Protein AF-A0A946V5E6-F1 (afdb_monomer)

Nearest PDB structures (foldseek):
  1tf1-assembly2_B  TM=9.210E-01  e=5.468E-03  Escherichia coli
  3mq0-assembly1_A  TM=9.343E-01  e=8.899E-03  Agrobacterium tumefaciens
  2o99-assembly1_A  TM=9.044E-01  e=1.552E-02  Escherichia coli
  5w1e-assembly1_A  TM=7.789E-01  e=5.431E-02  Streptomyces coelicolor A3(2)
  9bkv-assembly1_B  TM=4.691E-01  e=3.553E-01  Escherichia coli

Structure (mmCIF, N/CA/C/O backbone):
data_AF-A0A946V5E6-F1
#
_entry.id   AF-A0A946V5E6-F1
#
loop_
_atom_site.group_PDB
_atom_site.id
_atom_site.type_symbol
_atom_site.label_atom_id
_atom_site.label_alt_id
_atom_site.label_comp_id
_atom_site.label_asym_id
_atom_site.label_entity_id
_atom_site.label_seq_id
_atom_site.pdbx_PDB_ins_code
_atom_site.Cartn_x
_atom_site.Cartn_y
_atom_site.Cartn_z
_atom_site.occupancy
_atom_site.B_iso_or_equiv
_atom_site.auth_seq_id
_atom_site.auth_comp_id
_atom_site.auth_asym_id
_atom_site.auth_atom_id
_atom_site.pdbx_PDB_model_num
ATOM 1 N N . ASP A 1 1 ? 8.306 -12.066 -2.999 1.00 45.16 1 ASP A N 1
ATOM 2 C CA . ASP A 1 1 ? 8.413 -12.076 -4.460 1.00 45.16 1 ASP A CA 1
ATOM 3 C C . ASP A 1 1 ? 7.065 -11.723 -5.042 1.00 45.16 1 ASP A C 1
ATOM 5 O O . ASP A 1 1 ? 6.054 -12.118 -4.467 1.00 45.16 1 ASP A O 1
ATOM 9 N N . GLU A 1 2 ? 7.060 -10.876 -6.063 1.00 53.41 2 GLU A N 1
ATOM 10 C CA . GLU A 1 2 ? 5.853 -10.415 -6.754 1.00 53.41 2 GLU A CA 1
ATOM 11 C C . GLU A 1 2 ? 5.170 -11.591 -7.457 1.00 53.41 2 GLU A C 1
ATOM 13 O O . GLU A 1 2 ? 5.830 -12.530 -7.888 1.00 53.41 2 GLU A O 1
ATOM 18 N N . LEU A 1 3 ? 3.840 -11.547 -7.561 1.00 62.78 3 LEU A N 1
ATOM 19 C CA . LEU A 1 3 ? 3.040 -12.607 -8.191 1.00 62.78 3 LEU A CA 1
ATOM 20 C C . LEU A 1 3 ? 3.289 -12.737 -9.706 1.00 62.78 3 LEU A C 1
ATOM 22 O O . LEU A 1 3 ? 2.862 -13.723 -10.301 1.00 62.78 3 LEU A O 1
ATOM 26 N N . GLU A 1 4 ? 3.953 -11.756 -10.323 1.00 69.56 4 GLU A N 1
ATOM 27 C CA . GLU A 1 4 ? 4.166 -11.677 -11.765 1.00 69.56 4 GLU A CA 1
ATOM 28 C C . GLU A 1 4 ? 5.519 -11.011 -12.070 1.00 69.56 4 GLU A C 1
ATOM 30 O O . GLU A 1 4 ? 5.832 -9.934 -11.553 1.00 69.56 4 GLU A O 1
ATOM 35 N N . ASP A 1 5 ? 6.335 -11.653 -1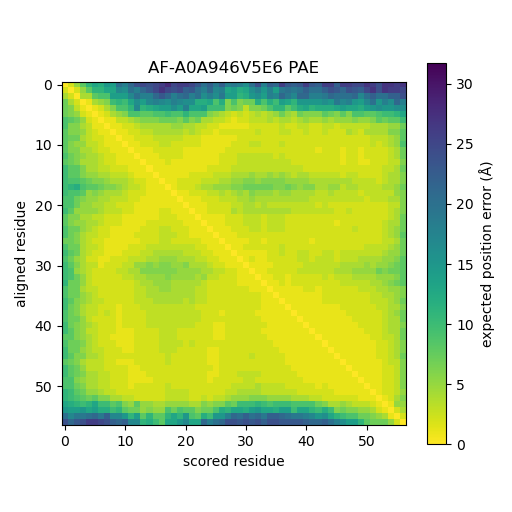2.909 1.00 77.00 5 ASP A N 1
ATOM 36 C CA . ASP A 1 5 ? 7.643 -11.129 -13.304 1.00 77.00 5 ASP A CA 1
ATOM 37 C C . ASP A 1 5 ? 7.501 -9.785 -14.030 1.00 77.00 5 ASP A C 1
ATOM 39 O O . ASP A 1 5 ? 6.702 -9.614 -14.950 1.00 77.00 5 ASP A O 1
ATOM 43 N N . GLY A 1 6 ? 8.309 -8.804 -13.625 1.00 85.19 6 GLY A N 1
ATOM 44 C CA . GLY A 1 6 ? 8.234 -7.445 -14.170 1.00 85.19 6 GLY A CA 1
ATOM 45 C C . GLY A 1 6 ? 7.107 -6.589 -13.583 1.00 85.19 6 GLY A C 1
ATOM 46 O O . GLY A 1 6 ? 6.932 -5.444 -14.018 1.00 85.19 6 GLY A O 1
ATOM 47 N N . PHE A 1 7 ? 6.397 -7.091 -12.573 1.00 87.38 7 PHE A N 1
ATOM 48 C CA . PHE A 1 7 ? 5.510 -6.313 -11.722 1.00 87.38 7 PHE A CA 1
ATOM 49 C C . PHE A 1 7 ? 6.185 -6.019 -10.376 1.00 87.38 7 PHE A C 1
ATOM 51 O O . PHE A 1 7 ? 7.018 -6.787 -9.899 1.00 87.38 7 PHE A O 1
ATOM 58 N N . ALA A 1 8 ? 5.899 -4.843 -9.826 1.00 91.38 8 ALA A N 1
ATOM 59 C CA . ALA A 1 8 ? 6.388 -4.382 -8.538 1.00 91.38 8 ALA A CA 1
ATOM 60 C C . ALA A 1 8 ? 5.261 -3.675 -7.773 1.00 91.38 8 ALA A C 1
ATOM 62 O O . ALA A 1 8 ? 4.419 -2.996 -8.365 1.00 91.38 8 ALA A O 1
ATOM 63 N N . GLY A 1 9 ? 5.297 -3.734 -6.449 1.00 92.12 9 GLY A N 1
ATOM 64 C CA . GLY A 1 9 ? 4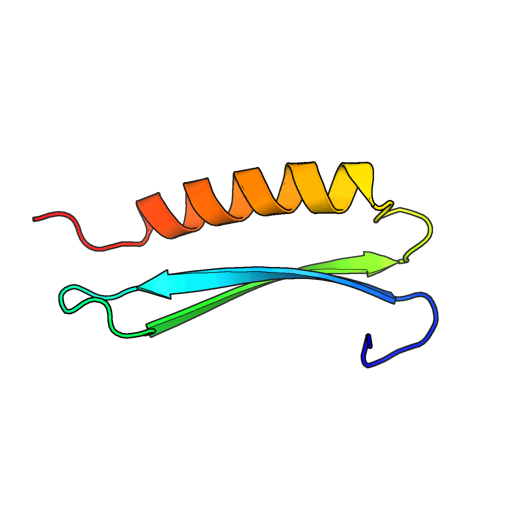.294 -3.161 -5.577 1.00 92.12 9 GLY A CA 1
ATOM 65 C C . GLY A 1 9 ? 4.865 -2.705 -4.244 1.00 92.12 9 GLY A C 1
ATOM 66 O O . GLY A 1 9 ? 5.925 -3.128 -3.784 1.00 92.12 9 GLY A O 1
ATOM 67 N N . VAL A 1 10 ? 4.150 -1.780 -3.619 1.00 95.44 10 VAL A N 1
ATOM 68 C CA . VAL A 1 10 ? 4.367 -1.377 -2.232 1.00 95.44 10 VAL A CA 1
ATOM 69 C C . VAL A 1 10 ? 3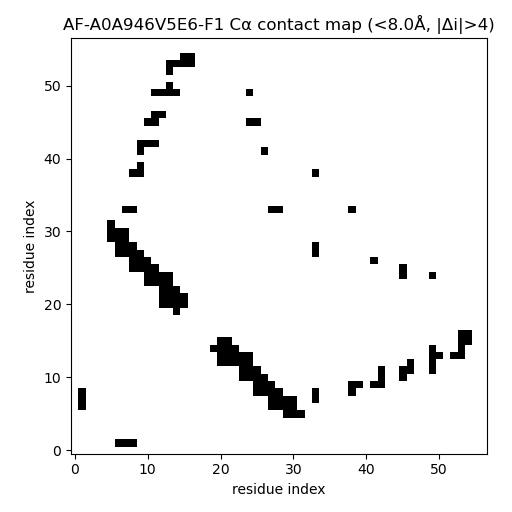.016 -1.310 -1.543 1.00 95.44 10 VAL A C 1
ATOM 71 O O . VAL A 1 10 ? 2.041 -0.834 -2.128 1.00 95.44 10 VAL A O 1
ATOM 74 N N . GLY A 1 11 ? 2.949 -1.816 -0.316 1.00 95.38 11 GLY A N 1
ATOM 75 C CA . GLY A 1 11 ? 1.711 -1.909 0.440 1.00 95.38 11 GLY A CA 1
ATOM 76 C C . GLY A 1 11 ? 1.856 -1.441 1.877 1.00 95.38 11 GLY A C 1
ATOM 77 O O . GLY A 1 11 ? 2.953 -1.390 2.431 1.00 95.38 11 GLY A O 1
ATOM 78 N N . THR A 1 12 ? 0.723 -1.101 2.474 1.00 96.44 12 THR A N 1
ATOM 79 C CA . THR A 1 12 ? 0.582 -0.785 3.893 1.00 96.44 12 THR A CA 1
ATOM 80 C C . THR A 1 12 ? -0.741 -1.335 4.419 1.00 96.44 12 THR A C 1
ATOM 82 O O . THR A 1 12 ? -1.610 -1.753 3.649 1.00 96.44 12 THR A O 1
ATOM 85 N N . VAL A 1 13 ? -0.904 -1.320 5.737 1.00 96.38 13 VAL A N 1
ATOM 86 C CA . VAL A 1 13 ? -2.135 -1.733 6.412 1.00 96.38 13 VAL A CA 1
ATOM 87 C C . VAL A 1 13 ? -2.841 -0.530 7.019 1.00 96.38 13 VAL A C 1
ATOM 89 O O . VAL A 1 13 ? -2.207 0.369 7.572 1.00 96.38 13 VAL A O 1
ATOM 92 N N . VAL A 1 14 ? -4.168 -0.540 6.961 1.00 95.12 14 VAL A N 1
ATOM 93 C CA . VAL A 1 14 ? -5.011 0.368 7.737 1.00 95.12 14 VAL A CA 1
ATOM 94 C C . VAL A 1 14 ? -5.379 -0.347 9.026 1.00 95.12 14 VAL A C 1
ATOM 96 O O . VAL A 1 14 ? -5.791 -1.512 9.007 1.00 95.12 14 VAL A O 1
ATOM 99 N N . ARG A 1 15 ? -5.207 0.348 10.149 1.00 93.94 15 ARG A N 1
ATOM 100 C CA . ARG A 1 15 ? -5.520 -0.184 11.473 1.00 93.94 15 ARG A CA 1
ATOM 101 C C . ARG A 1 15 ? -6.805 0.431 12.012 1.00 93.94 15 ARG A C 1
ATOM 103 O O . ARG A 1 15 ? -7.053 1.618 11.819 1.00 93.94 15 ARG A O 1
ATOM 110 N N . GLY A 1 16 ? -7.619 -0.393 12.654 1.00 91.75 16 GLY A N 1
ATOM 111 C CA . GLY A 1 16 ? -8.789 0.041 13.400 1.00 91.75 16 GLY A CA 1
ATOM 112 C C . GLY A 1 16 ? -8.412 0.543 14.793 1.00 91.75 16 GLY A C 1
ATOM 113 O O . GLY A 1 16 ? -7.236 0.711 15.128 1.00 91.75 16 GLY A O 1
ATOM 114 N N . ARG A 1 17 ? -9.427 0.819 15.614 1.00 90.38 17 ARG A N 1
ATOM 115 C CA . ARG A 1 17 ? -9.257 1.519 16.899 1.00 90.38 17 ARG A CA 1
ATOM 116 C C . ARG A 1 17 ? -8.465 0.722 17.933 1.00 90.38 17 ARG A C 1
ATOM 118 O O . ARG A 1 17 ? -7.790 1.325 18.761 1.00 90.38 17 ARG A O 1
ATOM 125 N N . ALA A 1 18 ? -8.535 -0.604 17.896 1.00 91.12 18 ALA A N 1
ATOM 126 C CA . ALA A 1 18 ? -7.780 -1.478 18.788 1.00 91.12 18 ALA A CA 1
ATOM 127 C C . ALA A 1 18 ? -6.416 -1.881 18.190 1.00 91.12 18 ALA A C 1
ATOM 129 O O . ALA A 1 18 ? -5.737 -2.759 18.721 1.00 91.12 18 ALA A O 1
ATOM 130 N N . GLY A 1 19 ? -5.996 -1.247 17.087 1.00 91.06 19 GLY A N 1
ATOM 131 C CA . GLY A 1 19 ? -4.761 -1.570 16.374 1.00 91.06 19 GLY A CA 1
ATOM 132 C C . GLY A 1 19 ? -4.869 -2.805 15.474 1.00 91.06 19 GLY A C 1
ATOM 133 O O . GLY A 1 19 ? -3.876 -3.190 14.847 1.00 91.06 19 GLY A O 1
ATOM 134 N N . GLU A 1 20 ? -6.050 -3.410 15.375 1.00 94.75 20 GLU 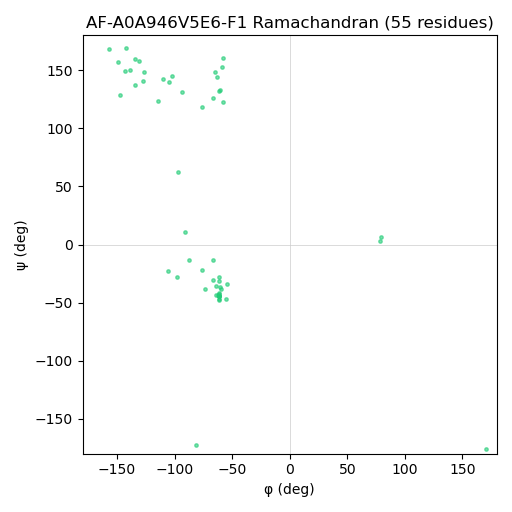A N 1
ATOM 135 C CA . GLU A 1 20 ? -6.358 -4.518 14.483 1.00 94.75 20 GLU A CA 1
ATOM 136 C C . GLU A 1 20 ? -6.221 -4.095 13.019 1.00 94.75 20 GLU A C 1
ATOM 138 O O . GLU A 1 20 ? -6.522 -2.961 12.658 1.00 94.75 20 GLU A O 1
ATOM 143 N N . VAL A 1 21 ? -5.750 -4.989 12.152 1.00 95.44 21 VAL A N 1
ATOM 144 C CA . VAL A 1 21 ? -5.704 -4.707 10.712 1.00 95.44 21 VAL A CA 1
ATOM 145 C C . VAL A 1 21 ? -7.117 -4.833 10.154 1.00 95.44 21 VAL A C 1
ATOM 147 O O . VAL A 1 21 ? -7.697 -5.914 10.200 1.00 95.44 21 VAL A O 1
ATOM 150 N N . VAL A 1 22 ? -7.654 -3.737 9.619 1.00 95.31 22 VAL A N 1
ATOM 151 C CA . VAL A 1 22 ? -9.017 -3.687 9.055 1.00 95.31 22 VAL A CA 1
ATOM 152 C C . VAL A 1 22 ? -9.021 -3.647 7.531 1.00 95.31 22 VAL A C 1
ATOM 154 O O . VAL A 1 22 ? -10.006 -4.029 6.907 1.00 95.31 22 VAL A O 1
ATOM 157 N N . ALA A 1 23 ? -7.923 -3.196 6.923 1.00 95.00 23 ALA A N 1
ATOM 158 C CA . ALA A 1 23 ? -7.746 -3.187 5.478 1.00 95.00 23 ALA A CA 1
ATOM 159 C C . ALA A 1 23 ? -6.259 -3.165 5.102 1.00 95.00 23 ALA A C 1
ATOM 161 O O . ALA A 1 23 ? -5.387 -2.899 5.933 1.00 95.00 23 ALA A O 1
ATOM 162 N N . ALA A 1 24 ? -5.980 -3.392 3.822 1.00 95.69 24 ALA A N 1
ATOM 163 C CA . ALA A 1 24 ? -4.674 -3.188 3.214 1.00 95.69 24 ALA A CA 1
ATOM 164 C C . ALA A 1 24 ? -4.812 -2.278 1.991 1.00 95.69 24 ALA A C 1
ATOM 166 O O . ALA A 1 24 ? -5.834 -2.286 1.307 1.00 95.69 24 ALA A O 1
ATOM 167 N N . MET A 1 25 ? -3.773 -1.498 1.722 1.00 95.25 25 MET A N 1
ATOM 168 C CA . MET A 1 25 ? -3.666 -0.654 0.537 1.00 95.25 25 MET A CA 1
ATOM 169 C C . MET A 1 25 ? -2.353 -0.954 -0.160 1.00 95.25 25 MET A C 1
ATOM 171 O O . MET A 1 25 ? -1.327 -1.097 0.504 1.00 95.25 25 MET A O 1
ATOM 175 N N . SER A 1 26 ? -2.363 -0.988 -1.486 1.00 95.25 26 SER A N 1
ATOM 176 C CA . SER A 1 26 ? -1.149 -1.160 -2.273 1.00 95.25 26 SER A CA 1
ATOM 177 C C . SER A 1 26 ? -1.187 -0.345 -3.553 1.00 95.25 26 SER A C 1
ATOM 179 O O . SER A 1 26 ? -2.244 -0.117 -4.141 1.00 95.25 26 SER A O 1
ATOM 181 N N . ILE A 1 27 ? -0.007 0.076 -3.993 1.00 95.00 27 ILE A N 1
ATOM 182 C CA . ILE A 1 27 ? 0.220 0.611 -5.331 1.00 95.00 27 ILE A CA 1
ATOM 183 C C . ILE A 1 27 ? 1.133 -0.373 -6.034 1.00 95.00 27 ILE A C 1
ATOM 185 O O . ILE A 1 27 ? 2.234 -0.636 -5.550 1.00 95.00 27 ILE A O 1
ATOM 189 N N . CYS A 1 28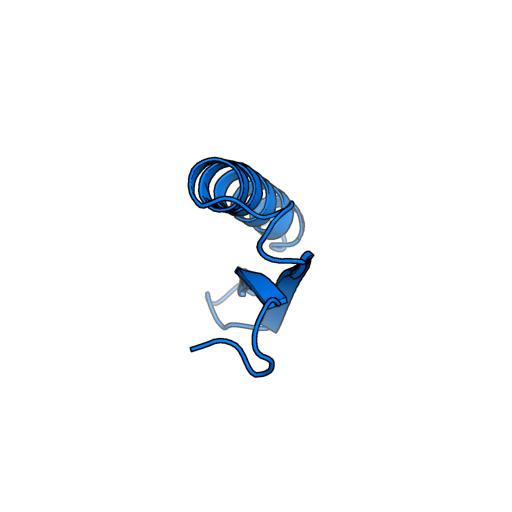 ? 0.679 -0.877 -7.175 1.00 92.94 28 CYS A N 1
ATOM 190 C CA . CYS A 1 28 ? 1.420 -1.847 -7.962 1.00 92.94 28 CYS A CA 1
ATOM 191 C C . CYS A 1 28 ? 1.477 -1.429 -9.434 1.00 92.94 28 CYS A C 1
ATOM 193 O O . CYS A 1 28 ? 0.665 -0.628 -9.906 1.00 92.94 28 CYS A O 1
ATOM 195 N N . GLY A 1 29 ? 2.459 -1.939 -10.163 1.00 92.19 29 GLY A N 1
ATOM 196 C CA . GLY A 1 29 ? 2.684 -1.588 -11.555 1.00 92.19 29 GLY A CA 1
ATOM 197 C C . GLY A 1 29 ? 4.007 -2.133 -12.089 1.00 92.19 29 GLY A C 1
ATOM 198 O O . GLY A 1 29 ? 4.735 -2.810 -11.373 1.00 92.19 29 GLY A O 1
ATOM 199 N N . PRO A 1 30 ? 4.366 -1.805 -13.340 1.00 93.06 30 PRO A N 1
ATOM 200 C CA . PRO A 1 30 ? 5.574 -2.338 -13.961 1.00 93.06 30 PRO A CA 1
ATOM 201 C C . PRO A 1 30 ? 6.846 -1.957 -13.196 1.00 93.06 30 PRO A C 1
ATOM 203 O O . PRO A 1 30 ? 7.062 -0.770 -12.919 1.00 93.06 30 PRO A O 1
ATOM 206 N N . THR A 1 31 ? 7.729 -2.925 -12.941 1.00 90.19 31 THR A N 1
ATOM 207 C CA . THR A 1 31 ? 8.992 -2.756 -12.194 1.00 90.19 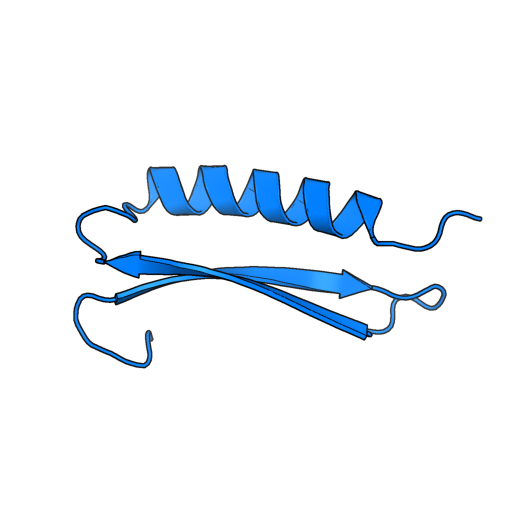31 THR A CA 1
ATOM 208 C C . THR A 1 31 ? 9.875 -1.661 -12.783 1.00 90.19 31 THR A C 1
ATOM 210 O O . THR A 1 31 ? 10.502 -0.903 -12.047 1.00 90.19 31 THR A O 1
ATOM 213 N N . GLN A 1 32 ? 9.852 -1.492 -14.109 1.00 91.25 32 GLN A N 1
ATOM 214 C CA . GLN A 1 32 ? 10.591 -0.433 -14.802 1.00 91.25 32 GLN A CA 1
ATOM 215 C C . GLN A 1 32 ? 10.148 0.985 -14.385 1.00 91.25 32 GLN A C 1
ATOM 217 O O . GLN A 1 32 ? 10.942 1.922 -14.434 1.00 91.25 32 GLN A O 1
ATOM 222 N N . ARG A 1 33 ? 8.887 1.162 -13.961 1.00 91.81 33 ARG A N 1
ATOM 223 C CA . ARG A 1 33 ? 8.357 2.440 -13.448 1.00 91.81 33 ARG A CA 1
ATOM 224 C C . ARG A 1 33 ? 8.358 2.509 -11.923 1.00 91.81 33 ARG A C 1
ATOM 226 O O . ARG A 1 33 ? 8.454 3.607 -11.379 1.00 91.81 33 ARG A O 1
ATOM 233 N N . LEU A 1 34 ? 8.257 1.368 -11.245 1.00 93.00 34 LEU A N 1
ATOM 234 C CA . LEU A 1 34 ? 8.300 1.220 -9.789 1.00 93.00 34 LEU A CA 1
ATOM 235 C C . LEU A 1 34 ? 9.704 0.821 -9.323 1.00 93.00 34 LEU A C 1
ATOM 237 O O . LEU A 1 34 ? 9.914 -0.236 -8.726 1.00 93.00 34 LEU A O 1
ATOM 241 N N . THR A 1 35 ? 10.666 1.709 -9.578 1.00 93.88 35 THR A N 1
ATOM 242 C CA . THR A 1 35 ? 12.029 1.592 -9.045 1.00 93.88 35 THR A CA 1
ATOM 243 C C . THR A 1 35 ? 12.014 1.533 -7.517 1.00 93.88 35 THR A C 1
ATOM 245 O O . THR A 1 35 ? 11.063 1.975 -6.872 1.00 93.88 35 THR A O 1
ATOM 248 N N . GLU A 1 36 ? 13.091 1.036 -6.9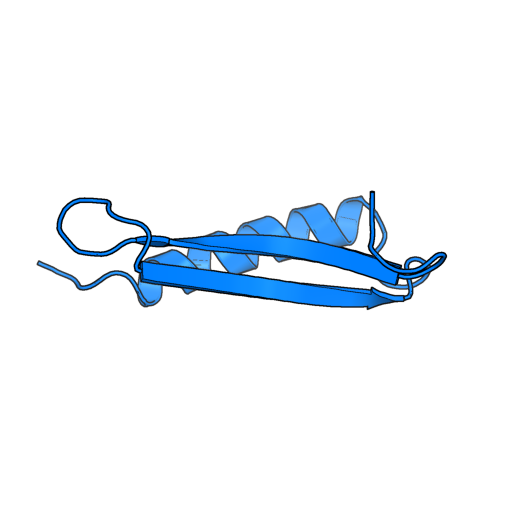13 1.00 91.69 36 GLU A N 1
ATOM 249 C CA . GLU A 1 36 ? 13.212 0.945 -5.454 1.00 91.69 36 GLU A CA 1
ATOM 250 C C . GLU A 1 36 ? 13.007 2.295 -4.749 1.00 91.69 36 GLU A C 1
ATOM 252 O O . GLU A 1 36 ? 12.192 2.396 -3.833 1.00 91.69 36 GLU A O 1
ATOM 257 N N . SER A 1 37 ? 13.655 3.357 -5.237 1.00 94.50 37 SER A N 1
ATOM 258 C CA . SER A 1 37 ? 13.489 4.714 -4.701 1.00 94.50 37 SER A CA 1
ATOM 259 C C . SER A 1 37 ? 12.043 5.206 -4.787 1.00 94.50 37 SER A C 1
ATOM 261 O O . SER A 1 37 ? 11.535 5.845 -3.863 1.00 94.50 37 SER A O 1
ATOM 263 N N . ARG A 1 38 ? 11.342 4.871 -5.876 1.00 95.25 38 ARG A N 1
ATOM 264 C CA . ARG A 1 38 ? 9.943 5.248 -6.062 1.00 95.25 38 ARG A CA 1
ATOM 265 C C . ARG A 1 38 ? 9.014 4.435 -5.172 1.00 95.25 38 ARG A C 1
ATOM 267 O O . ARG A 1 38 ? 8.088 5.013 -4.615 1.00 95.25 38 ARG A O 1
ATOM 274 N N . ARG A 1 39 ? 9.280 3.141 -4.974 1.00 94.69 39 ARG A N 1
ATOM 275 C CA . ARG A 1 39 ? 8.556 2.313 -3.997 1.00 94.69 39 ARG A CA 1
ATOM 276 C C . ARG A 1 39 ? 8.733 2.840 -2.578 1.00 94.69 39 ARG A C 1
ATOM 278 O O . ARG A 1 39 ? 7.747 2.918 -1.859 1.00 94.69 39 ARG A O 1
ATOM 285 N N . ALA A 1 40 ? 9.937 3.264 -2.194 1.00 94.94 40 ALA A N 1
ATOM 286 C CA . ALA A 1 40 ? 10.181 3.860 -0.880 1.00 94.94 40 ALA A CA 1
ATOM 287 C C . ALA A 1 40 ? 9.370 5.154 -0.678 1.00 94.94 40 ALA A C 1
ATOM 289 O O . ALA A 1 40 ? 8.672 5.301 0.326 1.00 94.94 40 ALA A O 1
ATOM 290 N N . SER A 1 41 ? 9.391 6.060 -1.664 1.00 96.81 41 SER A N 1
ATOM 291 C CA . SER A 1 41 ? 8.590 7.292 -1.633 1.00 96.81 41 SER A CA 1
ATOM 292 C C . SER A 1 41 ? 7.084 7.004 -1.577 1.00 96.81 41 SER A C 1
ATOM 294 O O . SER A 1 41 ? 6.385 7.567 -0.736 1.00 96.81 41 SER A O 1
ATOM 296 N N . LEU A 1 42 ? 6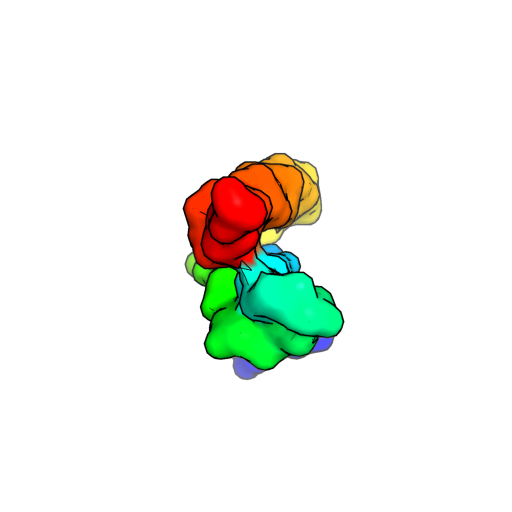.591 6.089 -2.416 1.00 96.69 42 LEU A N 1
ATOM 297 C CA . LEU A 1 42 ? 5.186 5.676 -2.423 1.00 96.69 42 LEU A CA 1
ATOM 298 C C . LEU A 1 42 ? 4.779 4.983 -1.120 1.00 96.69 42 LEU A C 1
ATOM 300 O O . LEU A 1 42 ? 3.666 5.196 -0.652 1.00 96.69 42 LEU A O 1
ATOM 304 N N . GLY A 1 43 ? 5.668 4.198 -0.508 1.00 96.19 43 GLY A N 1
ATOM 305 C CA . GLY A 1 43 ? 5.443 3.570 0.792 1.00 96.19 43 GLY A CA 1
ATOM 306 C C . GLY A 1 43 ? 5.231 4.600 1.899 1.00 96.19 43 GLY A C 1
ATOM 307 O O . GLY A 1 43 ? 4.282 4.482 2.670 1.00 96.19 43 GLY A O 1
ATOM 308 N N . ALA A 1 44 ? 6.044 5.660 1.930 1.00 96.31 44 ALA A N 1
ATOM 309 C CA . ALA A 1 44 ? 5.853 6.764 2.870 1.00 96.31 44 ALA A CA 1
ATOM 310 C C . ALA A 1 44 ? 4.500 7.471 2.656 1.00 96.31 44 ALA A C 1
ATOM 312 O O . ALA A 1 44 ? 3.769 7.715 3.618 1.00 96.31 44 ALA A O 1
ATOM 313 N N . THR A 1 45 ? 4.126 7.737 1.399 1.00 96.56 45 THR A N 1
ATOM 314 C CA . THR A 1 45 ? 2.815 8.311 1.055 1.00 96.56 45 THR A CA 1
ATOM 315 C C . THR A 1 45 ? 1.660 7.394 1.457 1.00 96.56 45 THR A C 1
ATOM 317 O O . THR A 1 45 ? 0.677 7.866 2.025 1.00 96.56 45 THR A O 1
ATOM 320 N N . LEU A 1 46 ? 1.777 6.087 1.209 1.00 96.06 46 LEU A N 1
ATOM 321 C CA . LEU A 1 46 ? 0.779 5.094 1.597 1.00 96.06 46 LEU A CA 1
ATOM 322 C C . LEU A 1 46 ? 0.591 5.056 3.113 1.00 96.06 46 LEU A C 1
ATOM 324 O O . LEU A 1 46 ? -0.545 5.058 3.572 1.00 96.06 46 LEU A O 1
ATOM 328 N N . CYS A 1 47 ? 1.671 5.074 3.897 1.00 95.25 47 CYS A N 1
ATOM 329 C CA . CYS A 1 47 ? 1.580 5.126 5.357 1.00 95.25 47 CYS A CA 1
ATOM 330 C C . CYS A 1 47 ? 0.870 6.394 5.848 1.00 95.25 47 CYS A C 1
ATOM 332 O O . CYS A 1 47 ? 0.010 6.307 6.724 1.00 95.25 47 CYS A O 1
ATOM 334 N N . ALA A 1 48 ? 1.176 7.556 5.263 1.00 95.69 48 ALA A N 1
ATOM 335 C CA . ALA A 1 48 ? 0.480 8.799 5.590 1.00 95.69 48 ALA A CA 1
ATOM 336 C C . ALA A 1 48 ? -1.021 8.716 5.255 1.00 95.69 48 ALA A C 1
ATOM 338 O O . ALA A 1 48 ? -1.853 9.082 6.083 1.00 95.69 48 ALA A O 1
ATOM 339 N N . ALA A 1 49 ? -1.369 8.177 4.081 1.00 95.44 49 ALA A N 1
ATOM 340 C CA . ALA A 1 49 ? -2.755 7.978 3.662 1.00 95.44 49 ALA A CA 1
ATOM 341 C C . ALA A 1 49 ? -3.500 6.987 4.572 1.00 95.44 49 ALA A C 1
ATOM 343 O O . ALA A 1 49 ? -4.617 7.267 4.998 1.00 95.44 49 ALA A O 1
ATOM 344 N N . ALA A 1 50 ? -2.867 5.870 4.940 1.00 94.75 50 ALA A N 1
ATOM 345 C CA . ALA A 1 50 ? -3.431 4.908 5.881 1.00 94.75 50 ALA A CA 1
ATOM 346 C C . ALA A 1 50 ? -3.694 5.542 7.253 1.00 94.75 50 ALA A C 1
ATOM 348 O O . ALA A 1 50 ? -4.714 5.244 7.865 1.00 94.75 50 ALA A O 1
ATOM 349 N N . GLY A 1 51 ? -2.830 6.458 7.704 1.00 92.56 51 GLY A N 1
ATOM 350 C CA . GLY A 1 51 ? -3.043 7.248 8.919 1.00 92.56 51 GLY A CA 1
ATOM 351 C C . GLY A 1 51 ? -4.283 8.147 8.870 1.00 92.56 51 GLY A C 1
ATOM 352 O O . GLY A 1 51 ? -4.920 8.343 9.894 1.00 92.56 51 GLY A O 1
ATOM 353 N N . GLN A 1 52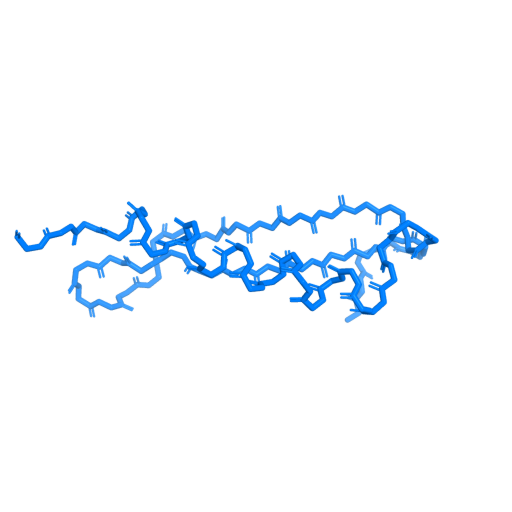 ? -4.676 8.646 7.693 1.00 92.75 52 GLN A N 1
ATOM 354 C CA . GLN A 1 52 ? -5.913 9.430 7.532 1.00 92.75 52 GLN A CA 1
ATOM 355 C C . GLN A 1 52 ? -7.179 8.562 7.533 1.00 92.75 52 GLN A C 1
ATOM 357 O O . GLN A 1 52 ? -8.270 9.059 7.794 1.00 92.75 52 GLN A O 1
ATOM 362 N N . LEU A 1 53 ? -7.044 7.272 7.218 1.00 89.88 53 LEU A N 1
ATOM 363 C CA . LEU A 1 53 ? -8.141 6.300 7.252 1.00 89.88 53 LEU A CA 1
ATOM 364 C C . LEU A 1 53 ? -8.319 5.663 8.635 1.00 89.88 53 LEU A C 1
ATOM 366 O O . LEU A 1 53 ? -9.335 5.014 8.885 1.00 89.88 53 LEU A O 1
ATOM 370 N N . GLN A 1 54 ? -7.338 5.829 9.525 1.00 85.94 54 GLN A N 1
ATOM 371 C CA . GLN A 1 54 ? -7.458 5.406 10.913 1.00 85.94 54 GLN A CA 1
ATOM 372 C C . GLN A 1 54 ? -8.524 6.275 11.595 1.00 85.94 54 GLN A C 1
ATOM 374 O O . GLN A 1 54 ? -8.430 7.504 11.539 1.00 85.94 54 GLN A O 1
ATOM 379 N N . PRO A 1 55 ? -9.547 5.678 12.230 1.00 75.19 55 PRO A N 1
ATOM 380 C CA . PRO A 1 55 ? -10.561 6.448 12.932 1.00 75.19 55 PRO A CA 1
ATOM 381 C C . PRO A 1 55 ? -9.899 7.315 14.006 1.00 75.19 55 PRO A C 1
ATOM 383 O O . PRO A 1 55 ? -9.234 6.786 14.898 1.00 75.19 55 PRO A O 1
ATOM 386 N N . GLY A 1 56 ? -10.101 8.632 13.929 1.00 71.12 56 GLY A N 1
ATOM 387 C CA . GLY A 1 56 ? -9.743 9.540 15.015 1.00 71.12 56 GLY A CA 1
ATOM 388 C C . GLY A 1 56 ? -10.484 9.171 16.305 1.00 71.12 56 GLY A C 1
ATOM 389 O O . GLY A 1 56 ? -11.564 8.559 16.263 1.00 71.12 56 GLY A O 1
ATOM 390 N N . TYR A 1 57 ? -9.870 9.516 17.439 1.00 51.25 57 TYR A N 1
ATOM 391 C CA . TYR A 1 57 ? -10.548 9.524 18.736 1.00 51.25 57 TYR A CA 1
ATOM 392 C C . TYR A 1 57 ? -11.725 10.498 18.719 1.00 51.25 57 TYR A C 1
ATOM 394 O O . TYR A 1 57 ? -11.528 11.637 18.238 1.00 51.25 57 TYR A O 1
#

Foldseek 3Di:
DDPDPQKDKAKDFQAEPVRHGPGMDMDMDGCVVCDPVNSVVVNVVRVVVSVVVYDDD

Radius of gyration: 13.0 Å; Cα contacts (8 Å, |Δi|>4): 76; chains: 1; bounding box: 24×22×34 Å

Secondary structure (DSSP, 8-state):
--SSTTEEEEEEEEE-TTS-EEEEEEEEEETTTS-HHHHHHHHHHHHHHHHHHSPP-

Sequence (57 aa):
DELEDGFAGVGTVVRGRAGEVVAAMSICGPTQRLTESRRASLGATLCAAAGQLQPGY

pLDDT: mean 89.31, std 11.63, range [45.16, 96.81]

Mean predicted aligned error: 4.66 Å

Solvent-accessible surface area (backbone atoms only — not comparable to full-atom values): 3410 Å² total; per-residue (Å²): 132,67,99,44,92,64,44,31,72,36,68,45,66,26,38,43,88,87,66,45,79,74,47,72,49,71,54,71,45,48,31,92,76,43,37,71,71,50,36,53,54,50,39,55,51,45,49,56,52,29,58,71,68,27,71,77,133